Protein AF-A0A6B2VLW4-F1 (afdb_monomer_lite)

Foldseek 3Di:
DWAADPVRHTFDQDDQLLVQLVVVQLVVAPDFDALVRSQCRSQPPDAPPCNVVVVVVSVVVCCVRPNVVQWDDDVRGIHGPDDLCSRPVSVVVVVVVVVVVD

pLDDT: mean 93.68, std 4.36, range [71.06, 98.38]

Sequence (102 aa):
TQAIRPDGTAVPVGGARLRALLTVLALRTGRTVPVRVLVDEVWGTDPPADATGALQALVGRLRRALGADAVASAEGGYRLTAAADDIDLHRFERLTGEGLAA

Radius of gyration: 14.67 Å; chains: 1; bounding box: 40×30×38 Å

Structure (mmCIF, N/CA/C/O backbone):
data_AF-A0A6B2VLW4-F1
#
_entry.id   AF-A0A6B2VLW4-F1
#
loop_
_atom_site.group_PDB
_atom_site.id
_atom_site.type_symbol
_atom_site.label_atom_id
_atom_site.label_alt_id
_atom_site.label_comp_id
_atom_site.label_asym_id
_atom_site.label_entity_id
_atom_site.label_seq_id
_atom_site.pdbx_PDB_ins_code
_atom_site.Cartn_x
_atom_site.Cartn_y
_atom_site.Cartn_z
_atom_site.occupancy
_atom_site.B_iso_or_equiv
_atom_site.auth_seq_id
_atom_site.auth_comp_id
_atom_site.auth_asym_id
_atom_site.auth_atom_id
_atom_site.pdbx_PDB_model_num
ATOM 1 N N . THR A 1 1 ? -4.865 9.043 -0.893 1.00 84.44 1 THR A N 1
ATOM 2 C CA . THR A 1 1 ? -4.280 8.110 0.090 1.00 84.44 1 THR A CA 1
ATOM 3 C C . THR A 1 1 ? -3.086 8.739 0.752 1.00 84.44 1 THR A C 1
ATOM 5 O O . THR A 1 1 ? -2.127 9.098 0.069 1.00 84.44 1 THR A O 1
ATOM 8 N N . GLN A 1 2 ? -3.192 8.931 2.060 1.00 89.44 2 GLN A N 1
ATOM 9 C CA . GLN A 1 2 ? -2.153 9.453 2.942 1.00 89.44 2 GLN A CA 1
ATOM 10 C C . GLN A 1 2 ? -1.904 8.418 4.046 1.00 89.44 2 GLN A C 1
ATOM 12 O O . GLN A 1 2 ? -2.714 7.514 4.226 1.00 89.44 2 GLN A O 1
ATOM 17 N N . ALA A 1 3 ? -0.782 8.533 4.749 1.00 91.81 3 ALA A N 1
ATOM 18 C CA . ALA A 1 3 ? -0.488 7.739 5.935 1.00 91.81 3 ALA A CA 1
ATOM 19 C C . ALA A 1 3 ? -0.029 8.679 7.048 1.00 91.81 3 ALA A C 1
ATOM 21 O O . ALA A 1 3 ? 0.636 9.683 6.780 1.00 91.81 3 ALA A O 1
ATOM 22 N N . ILE A 1 4 ? -0.402 8.359 8.280 1.00 93.62 4 ILE A N 1
ATOM 23 C CA . ILE A 1 4 ? -0.131 9.168 9.466 1.00 93.62 4 ILE A CA 1
ATOM 24 C C . ILE A 1 4 ? 0.475 8.232 10.513 1.00 93.62 4 ILE A C 1
ATOM 26 O O . ILE A 1 4 ? 0.042 7.089 10.648 1.00 93.62 4 ILE A O 1
ATOM 30 N N . ARG A 1 5 ? 1.517 8.684 11.211 1.00 90.94 5 ARG A N 1
ATOM 31 C CA . ARG A 1 5 ? 2.107 7.948 12.336 1.00 90.94 5 ARG A CA 1
ATOM 32 C C . ARG A 1 5 ? 1.196 8.026 13.569 1.00 90.94 5 ARG A C 1
ATOM 34 O O . ARG A 1 5 ? 0.362 8.926 13.645 1.00 90.94 5 ARG A O 1
ATOM 41 N N . PRO A 1 6 ? 1.392 7.160 14.580 1.00 88.56 6 PRO A N 1
ATOM 42 C CA . PRO A 1 6 ? 0.628 7.233 15.829 1.00 88.56 6 PRO A CA 1
ATOM 43 C C . PRO A 1 6 ? 0.705 8.591 16.548 1.00 88.56 6 PRO A C 1
ATOM 45 O O . PRO A 1 6 ? -0.223 8.964 17.254 1.00 88.56 6 PRO A O 1
ATOM 48 N N . ASP A 1 7 ? 1.786 9.349 16.344 1.00 92.00 7 ASP A N 1
ATOM 49 C CA . ASP A 1 7 ? 1.974 10.703 16.886 1.00 92.00 7 ASP A CA 1
ATOM 50 C C . ASP A 1 7 ? 1.261 11.809 16.077 1.00 92.00 7 ASP A C 1
ATOM 52 O O . ASP A 1 7 ? 1.421 12.994 16.365 1.00 92.00 7 ASP A O 1
ATOM 56 N N . GLY A 1 8 ? 0.489 11.444 15.049 1.00 92.25 8 GLY A N 1
ATOM 57 C CA . GLY A 1 8 ? -0.220 12.380 14.179 1.00 92.25 8 GLY A CA 1
ATOM 58 C C . GLY A 1 8 ? 0.636 12.980 13.061 1.00 92.25 8 GLY A C 1
ATOM 59 O O . GLY A 1 8 ? 0.121 13.737 12.236 1.00 92.25 8 GLY A O 1
ATOM 60 N N . THR A 1 9 ? 1.928 12.649 12.971 1.00 93.62 9 THR A N 1
ATOM 61 C CA . THR A 1 9 ? 2.787 13.174 11.904 1.00 93.62 9 THR A CA 1
ATOM 62 C C . THR A 1 9 ? 2.494 12.500 10.567 1.00 93.62 9 THR A C 1
ATOM 64 O O . THR A 1 9 ? 2.403 11.275 10.457 1.00 93.62 9 THR A O 1
ATOM 67 N N . ALA A 1 10 ? 2.393 13.297 9.503 1.00 93.12 10 ALA A N 1
ATOM 68 C CA . ALA A 1 10 ? 2.220 12.759 8.161 1.00 93.12 10 ALA A CA 1
ATOM 69 C C . ALA A 1 10 ? 3.453 11.943 7.728 1.00 93.12 10 ALA A C 1
ATOM 71 O O . ALA A 1 10 ? 4.606 12.348 7.921 1.00 93.12 10 ALA A O 1
ATOM 72 N N . VAL A 1 11 ? 3.209 10.802 7.085 1.00 93.69 11 VAL A N 1
ATOM 73 C CA . VAL A 1 11 ? 4.238 10.021 6.399 1.00 93.69 11 VAL A CA 1
ATOM 74 C C . VAL A 1 11 ? 4.208 10.362 4.909 1.00 93.69 11 VAL A C 1
ATOM 76 O O . VAL A 1 11 ? 3.190 10.138 4.245 1.00 93.69 11 VAL A O 1
ATOM 79 N N . PRO A 1 12 ? 5.313 10.864 4.332 1.00 89.75 12 PRO A N 1
ATOM 80 C CA . PRO A 1 12 ? 5.380 1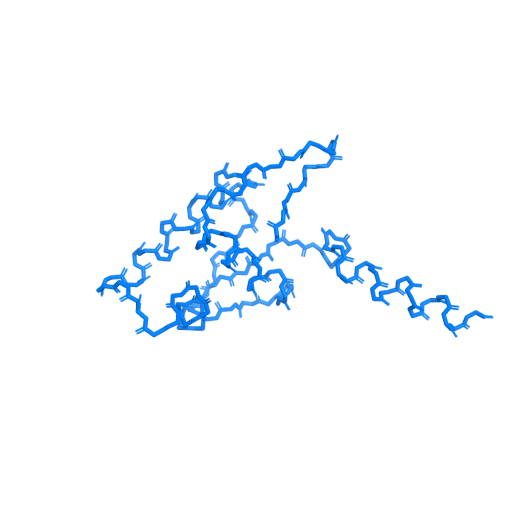1.121 2.900 1.00 89.75 12 PRO A CA 1
ATOM 81 C C . PRO A 1 12 ? 5.295 9.821 2.086 1.00 89.75 12 PRO A C 1
ATOM 83 O O . PRO A 1 12 ? 6.265 9.074 1.964 1.00 89.75 12 PRO A O 1
ATOM 86 N N . VAL A 1 13 ? 4.142 9.568 1.465 1.00 90.94 13 VAL A N 1
ATOM 87 C CA . VAL A 1 13 ? 3.967 8.494 0.473 1.00 90.94 13 VAL A CA 1
ATOM 88 C C . VAL A 1 13 ? 4.141 9.096 -0.925 1.00 90.94 13 VAL A C 1
ATOM 90 O O . VAL A 1 13 ? 3.197 9.563 -1.573 1.00 90.94 13 VAL A O 1
ATOM 93 N N . GLY A 1 14 ? 5.403 9.161 -1.356 1.00 87.19 14 GLY A N 1
ATOM 94 C CA . GLY A 1 14 ? 5.817 9.829 -2.589 1.00 87.19 14 GLY A CA 1
ATOM 95 C C . GLY A 1 14 ? 5.458 9.063 -3.868 1.00 87.19 14 GLY A C 1
ATOM 96 O O . GLY A 1 14 ? 5.793 7.891 -4.020 1.00 87.19 14 GLY A O 1
ATOM 97 N N . GLY A 1 15 ? 4.848 9.764 -4.827 1.00 93.44 15 GLY A N 1
ATOM 98 C CA . GLY A 1 15 ? 4.558 9.261 -6.176 1.00 93.44 15 GLY A CA 1
ATOM 99 C C . GLY A 1 15 ? 3.199 8.569 -6.328 1.00 93.44 15 GLY A C 1
ATOM 100 O O . GLY A 1 15 ? 2.680 7.945 -5.404 1.00 93.44 15 GLY A O 1
ATOM 101 N N . ALA A 1 16 ? 2.617 8.673 -7.528 1.00 94.31 16 ALA A N 1
ATOM 102 C CA . ALA A 1 16 ? 1.287 8.137 -7.827 1.00 94.31 16 ALA A CA 1
ATOM 103 C C . ALA A 1 16 ? 1.208 6.613 -7.632 1.00 94.31 16 ALA A C 1
ATOM 105 O O . ALA A 1 16 ? 0.307 6.136 -6.952 1.00 94.31 16 ALA A O 1
ATOM 106 N N . ARG A 1 17 ? 2.201 5.863 -8.128 1.00 96.38 17 ARG A N 1
ATOM 107 C CA . ARG A 1 17 ? 2.244 4.391 -8.029 1.00 96.38 17 ARG A CA 1
ATOM 108 C C . ARG A 1 17 ? 2.377 3.882 -6.592 1.00 96.38 17 ARG A C 1
ATOM 110 O O . ARG A 1 17 ? 1.761 2.887 -6.235 1.00 96.38 17 ARG A O 1
ATOM 117 N N . LEU A 1 18 ? 3.144 4.578 -5.748 1.00 96.62 18 LEU A N 1
ATOM 118 C CA . LEU A 1 18 ? 3.292 4.200 -4.340 1.00 96.62 18 LEU A CA 1
ATOM 119 C C . LEU A 1 18 ? 1.981 4.411 -3.572 1.00 96.62 18 LEU A C 1
ATOM 121 O O . LEU A 1 18 ? 1.582 3.560 -2.780 1.00 96.62 18 LEU A O 1
ATOM 125 N N . ARG A 1 19 ? 1.283 5.522 -3.852 1.00 96.56 19 ARG A N 1
ATOM 126 C CA . ARG A 1 19 ? -0.054 5.779 -3.305 1.00 96.56 19 ARG A CA 1
ATOM 127 C C . ARG A 1 19 ? -1.083 4.781 -3.827 1.00 96.56 19 ARG A C 1
ATOM 129 O O . ARG A 1 19 ? -1.886 4.313 -3.030 1.00 96.56 19 ARG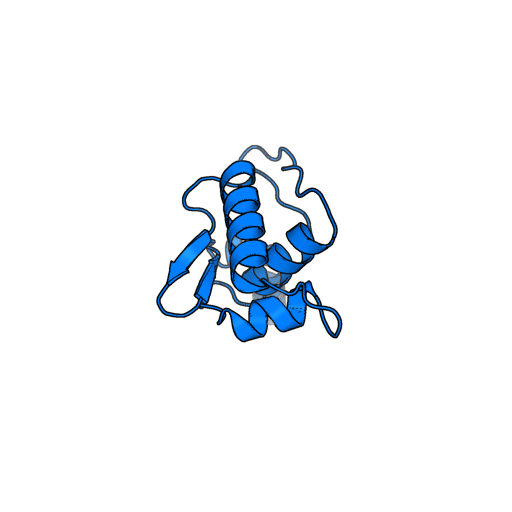 A O 1
ATOM 136 N N . ALA A 1 20 ? -1.053 4.438 -5.115 1.00 97.06 20 ALA A N 1
ATOM 137 C CA . ALA A 1 20 ? -1.933 3.424 -5.694 1.00 97.06 20 ALA A CA 1
ATOM 138 C C . ALA A 1 20 ? -1.751 2.076 -4.986 1.00 97.06 20 ALA A C 1
ATOM 140 O O . ALA A 1 20 ? -2.718 1.538 -4.456 1.00 97.06 20 ALA A O 1
ATOM 141 N N . LEU A 1 21 ? -0.505 1.606 -4.843 1.00 97.62 21 LEU A N 1
ATOM 142 C CA . LEU A 1 21 ? -0.199 0.368 -4.123 1.00 97.62 21 LEU A CA 1
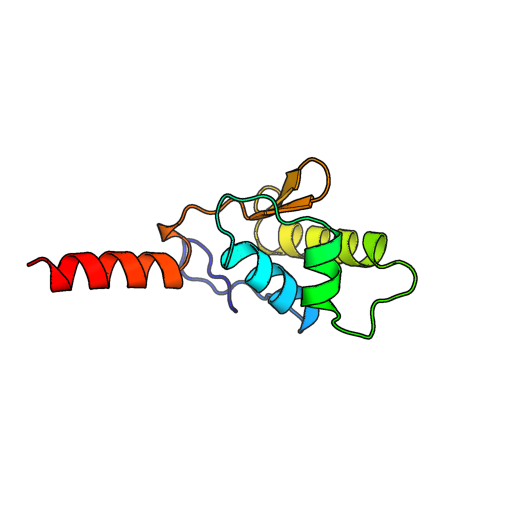ATOM 143 C C . LEU A 1 21 ? -0.751 0.382 -2.690 1.00 97.62 21 LEU A C 1
ATOM 145 O O . LEU A 1 21 ? -1.434 -0.555 -2.285 1.00 97.62 21 LEU A O 1
ATOM 149 N N . LEU A 1 22 ? -0.492 1.456 -1.936 1.00 96.81 22 LEU A N 1
ATOM 150 C CA . LEU A 1 22 ? -1.014 1.589 -0.575 1.00 96.81 22 LEU A CA 1
ATOM 151 C C . LEU A 1 22 ? -2.549 1.548 -0.547 1.00 96.81 22 LEU A C 1
ATOM 153 O O . LEU A 1 22 ? -3.124 0.896 0.313 1.00 96.81 22 LEU A O 1
ATOM 157 N N . THR A 1 23 ? -3.203 2.201 -1.509 1.00 96.25 23 THR A N 1
ATOM 158 C CA . THR A 1 23 ? -4.671 2.235 -1.620 1.00 96.25 23 THR A CA 1
ATOM 159 C C . THR A 1 23 ? -5.238 0.840 -1.837 1.00 96.25 23 THR A C 1
ATOM 161 O O . THR A 1 23 ? -6.128 0.414 -1.114 1.00 96.25 23 THR A O 1
ATOM 164 N N . VAL A 1 24 ? -4.696 0.104 -2.807 1.00 97.12 24 VAL A N 1
ATOM 165 C CA . VAL A 1 24 ? -5.168 -1.236 -3.183 1.00 97.12 24 VAL A CA 1
ATOM 166 C C . VAL A 1 24 ? -5.054 -2.216 -2.016 1.00 97.12 24 VAL A C 1
ATOM 168 O O . VAL A 1 24 ? -5.952 -3.038 -1.823 1.00 97.12 24 VAL A O 1
ATOM 171 N N . LEU A 1 25 ? -3.972 -2.109 -1.236 1.00 96.75 25 LEU A N 1
ATOM 172 C CA . LEU A 1 25 ? -3.756 -2.908 -0.032 1.00 96.75 25 LEU A CA 1
ATOM 173 C C . LEU A 1 25 ? -4.681 -2.480 1.122 1.00 96.75 25 LEU A C 1
ATOM 175 O O . LEU A 1 25 ? -5.254 -3.345 1.777 1.00 96.75 25 LEU A O 1
ATOM 179 N N . ALA A 1 26 ? -4.860 -1.174 1.350 1.00 95.00 26 ALA A N 1
ATOM 180 C CA . ALA A 1 26 ? -5.733 -0.640 2.401 1.00 95.00 26 ALA A CA 1
ATOM 181 C C . ALA A 1 26 ? -7.223 -0.918 2.140 1.00 95.00 26 ALA A C 1
ATOM 183 O O . ALA A 1 26 ? -7.975 -1.158 3.068 1.00 95.00 26 ALA A O 1
ATOM 184 N N . LEU A 1 27 ? -7.661 -0.968 0.881 1.00 93.94 27 LEU A N 1
ATOM 185 C CA . LEU A 1 27 ? -9.030 -1.380 0.538 1.00 93.94 27 LEU A CA 1
ATOM 186 C C . LEU A 1 27 ? -9.279 -2.883 0.760 1.00 93.94 27 LEU A C 1
ATOM 188 O O . LEU A 1 27 ? -10.414 -3.348 0.688 1.00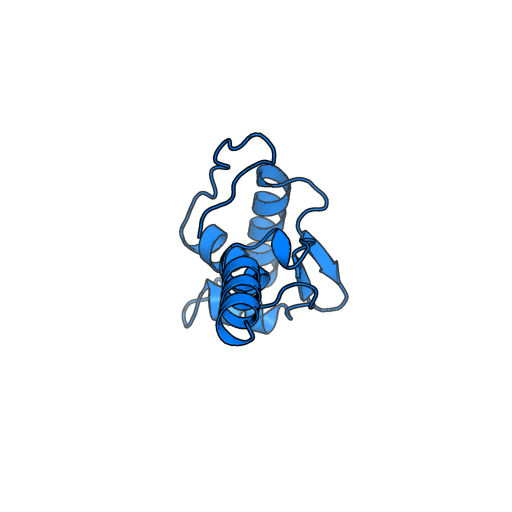 93.94 27 LEU A O 1
ATOM 192 N N . ARG A 1 28 ? -8.219 -3.668 0.983 1.00 93.38 28 ARG A N 1
ATOM 193 C CA . ARG A 1 28 ? -8.264 -5.126 1.164 1.00 93.38 28 ARG A CA 1
ATOM 194 C C . ARG A 1 28 ? -7.609 -5.518 2.492 1.00 93.38 28 ARG A C 1
ATOM 196 O O . ARG A 1 28 ? -6.853 -6.487 2.559 1.00 93.38 28 ARG A O 1
ATOM 203 N N . THR A 1 29 ? -7.904 -4.753 3.543 1.00 85.25 29 THR A N 1
ATOM 204 C CA . THR A 1 29 ? -7.339 -4.902 4.891 1.00 85.25 29 THR A CA 1
ATOM 205 C C . THR A 1 29 ? -7.356 -6.345 5.381 1.00 85.25 29 THR A C 1
ATOM 207 O O . THR A 1 29 ? -8.356 -7.055 5.258 1.00 85.25 29 THR A O 1
ATOM 210 N N . GLY A 1 30 ? -6.222 -6.795 5.922 1.00 84.38 30 GLY A N 1
ATOM 211 C CA . GLY A 1 30 ? -6.058 -8.144 6.465 1.00 84.38 30 GLY A CA 1
ATOM 212 C C . GLY A 1 30 ? -6.010 -9.270 5.424 1.00 84.38 30 GLY A C 1
ATOM 213 O O . GLY A 1 30 ? -5.847 -10.427 5.807 1.00 84.38 30 GLY A O 1
ATOM 214 N N . ARG A 1 31 ? -6.115 -8.977 4.118 1.00 92.81 31 ARG A N 1
ATOM 215 C CA . ARG A 1 31 ? -6.105 -9.987 3.046 1.00 92.81 31 ARG A CA 1
ATOM 216 C C . ARG A 1 31 ? -4.868 -9.859 2.163 1.00 92.81 31 ARG A C 1
ATOM 218 O O . ARG A 1 31 ? -4.397 -8.764 1.867 1.00 92.81 31 ARG A O 1
ATOM 225 N N . THR A 1 32 ? -4.359 -11.000 1.705 1.00 97.62 32 THR A N 1
ATOM 226 C CA . THR A 1 32 ? -3.309 -11.038 0.682 1.00 97.62 32 THR A CA 1
ATOM 227 C C . THR A 1 32 ? -3.891 -10.647 -0.669 1.00 97.62 32 THR A C 1
ATOM 229 O O . THR A 1 32 ? -4.830 -11.276 -1.154 1.00 97.62 32 THR A O 1
ATOM 232 N N . VAL A 1 33 ? -3.304 -9.629 -1.294 1.00 98.25 33 VAL A N 1
ATOM 233 C CA . VAL A 1 33 ? -3.615 -9.218 -2.661 1.00 98.25 33 VAL A CA 1
ATOM 234 C C . VAL A 1 33 ? -2.595 -9.859 -3.610 1.00 98.25 33 VAL A C 1
ATOM 236 O O . VAL A 1 33 ? -1.390 -9.662 -3.418 1.00 98.25 33 VAL A O 1
ATOM 239 N N . PRO A 1 34 ? -3.037 -10.628 -4.622 1.00 98.12 34 PRO A N 1
ATOM 240 C CA . PRO A 1 34 ? -2.130 -11.277 -5.563 1.00 98.12 34 PRO A CA 1
ATOM 241 C C . PRO A 1 34 ? -1.293 -10.278 -6.366 1.00 98.12 34 PRO A C 1
ATOM 243 O O . PRO A 1 34 ? -1.798 -9.225 -6.758 1.00 98.12 34 PRO A O 1
ATOM 246 N N . VAL A 1 35 ? -0.053 -10.649 -6.705 1.00 97.94 35 VAL A N 1
ATOM 247 C CA . VAL A 1 35 ? 0.864 -9.822 -7.518 1.00 97.94 35 VAL A CA 1
ATOM 248 C C . VAL A 1 35 ? 0.207 -9.336 -8.807 1.00 97.94 35 VAL A C 1
ATOM 250 O O . VAL A 1 35 ? 0.293 -8.152 -9.104 1.00 97.94 35 VAL A O 1
ATOM 253 N N . ARG A 1 36 ? -0.494 -10.214 -9.539 1.00 96.44 36 ARG A N 1
ATOM 254 C CA . ARG A 1 36 ? -1.177 -9.837 -10.790 1.00 96.44 36 ARG A CA 1
ATOM 255 C C . ARG A 1 36 ? -2.173 -8.688 -10.591 1.00 96.44 36 ARG A C 1
ATOM 25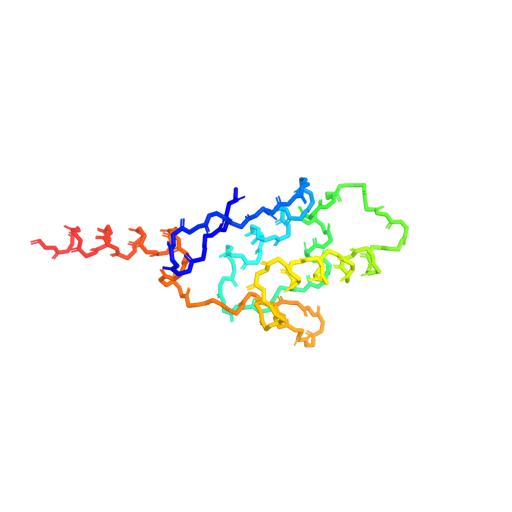7 O O . ARG A 1 36 ? -2.131 -7.714 -11.320 1.00 96.44 36 ARG A O 1
ATOM 264 N N . VAL A 1 37 ? -2.983 -8.760 -9.531 1.00 97.75 37 VAL A N 1
ATOM 265 C CA . VAL A 1 37 ? -3.984 -7.733 -9.210 1.00 97.75 37 VAL A CA 1
ATOM 266 C C . VAL A 1 37 ? -3.289 -6.437 -8.813 1.00 97.75 37 VAL A C 1
ATOM 268 O O . VAL A 1 37 ? -3.690 -5.365 -9.240 1.00 97.75 37 VAL A O 1
ATOM 271 N N . LEU A 1 38 ? -2.216 -6.525 -8.023 1.00 98.12 38 LEU A N 1
ATOM 272 C CA . LEU A 1 38 ? -1.429 -5.351 -7.649 1.00 98.12 38 LEU A CA 1
ATOM 273 C C . LEU A 1 38 ? -0.784 -4.684 -8.865 1.00 98.12 38 LEU A C 1
ATOM 275 O O . LEU A 1 38 ? -0.708 -3.462 -8.904 1.00 98.12 38 LEU A O 1
ATOM 279 N N . VAL A 1 39 ? -0.326 -5.461 -9.847 1.00 97.94 39 VAL A N 1
ATOM 280 C CA . VAL A 1 39 ? 0.223 -4.916 -11.090 1.00 97.94 39 VAL A CA 1
ATOM 281 C C . VAL A 1 39 ? -0.869 -4.202 -11.888 1.00 97.94 39 VAL A C 1
ATOM 283 O O . VAL A 1 39 ? -0.705 -3.028 -12.222 1.00 97.94 39 VAL A O 1
ATOM 286 N N . ASP A 1 40 ? -1.998 -4.868 -12.115 1.00 97.38 40 ASP A N 1
ATOM 287 C CA . ASP A 1 40 ? -3.116 -4.312 -12.883 1.00 97.38 40 ASP A CA 1
ATOM 288 C C . ASP A 1 40 ? -3.640 -3.010 -12.254 1.00 97.38 40 ASP A C 1
ATOM 290 O O . ASP A 1 40 ? -3.860 -2.020 -12.942 1.00 97.38 40 ASP A O 1
ATOM 294 N N . GLU A 1 41 ? -3.773 -2.958 -10.930 1.00 97.56 41 GLU A N 1
ATOM 295 C CA . GLU A 1 41 ? -4.308 -1.784 -10.229 1.00 97.56 41 GLU A CA 1
ATOM 296 C C . GLU A 1 41 ? -3.301 -0.620 -10.140 1.00 97.56 41 GLU A C 1
ATOM 298 O O . GLU A 1 41 ? -3.689 0.546 -10.075 1.00 97.56 41 GLU A O 1
ATOM 303 N N . VAL A 1 42 ? -1.993 -0.906 -10.114 1.00 97.44 42 VAL A N 1
ATOM 304 C CA . VAL A 1 42 ? -0.949 0.131 -9.983 1.00 97.44 42 VAL A CA 1
ATOM 305 C C . VAL A 1 42 ? -0.554 0.730 -11.333 1.00 97.44 42 VAL A C 1
ATOM 307 O O . VAL A 1 42 ? -0.196 1.912 -11.387 1.00 97.44 42 VAL A O 1
ATOM 310 N N . TRP A 1 43 ? -0.583 -0.062 -12.406 1.00 97.06 43 TRP A N 1
ATOM 311 C CA . TRP A 1 43 ? -0.126 0.354 -13.737 1.00 97.06 43 TRP A CA 1
ATOM 312 C C . TRP A 1 43 ? -1.219 0.364 -14.808 1.00 97.06 43 TRP A C 1
ATOM 314 O O . TRP A 1 43 ? -1.024 0.995 -15.848 1.00 97.06 43 TRP A O 1
ATOM 324 N N . GLY A 1 44 ? -2.366 -0.274 -14.574 1.00 94.69 44 GLY A N 1
ATOM 325 C CA . GLY A 1 44 ? -3.425 -0.383 -15.569 1.00 94.69 44 GLY A CA 1
ATOM 326 C C . GLY A 1 44 ? -2.925 -1.086 -16.828 1.00 94.69 44 GLY A C 1
ATOM 327 O O . GLY A 1 44 ? -2.368 -2.178 -16.775 1.00 94.69 44 GLY A O 1
ATOM 328 N N . THR A 1 45 ? -3.107 -0.434 -17.973 1.00 92.69 45 THR A N 1
ATOM 329 C CA . THR A 1 45 ? -2.779 -0.988 -19.294 1.00 92.69 45 THR A CA 1
ATOM 330 C C . THR A 1 45 ? -1.308 -0.859 -19.690 1.00 92.69 45 THR A C 1
ATOM 332 O O . THR A 1 45 ? -0.937 -1.375 -20.738 1.00 92.69 45 THR A O 1
ATOM 335 N N . ASP A 1 46 ? -0.479 -0.167 -18.901 1.00 94.25 46 ASP A N 1
ATOM 336 C CA . ASP A 1 46 ? 0.933 0.104 -19.224 1.00 94.25 46 ASP A CA 1
ATOM 337 C C . ASP A 1 46 ? 1.886 -0.348 -18.094 1.00 94.25 46 ASP A C 1
ATOM 339 O O . ASP A 1 46 ? 2.512 0.475 -17.405 1.00 94.25 46 ASP A O 1
ATOM 343 N N . PRO A 1 47 ? 1.967 -1.666 -17.817 1.00 95.00 47 PRO A N 1
ATOM 344 C CA . PRO A 1 47 ? 2.921 -2.203 -16.860 1.00 95.00 47 PRO A CA 1
ATOM 345 C C . PRO A 1 47 ? 4.353 -2.168 -17.421 1.00 95.00 47 PRO A C 1
ATOM 347 O O . PRO A 1 47 ? 4.570 -2.351 -18.619 1.00 95.00 47 PRO A O 1
ATOM 350 N N . PRO A 1 48 ? 5.373 -1.984 -16.564 1.00 95.56 48 PRO A N 1
ATOM 351 C CA . PRO A 1 48 ? 6.760 -2.086 -16.990 1.00 95.56 48 PRO A CA 1
ATOM 352 C C . PRO A 1 48 ? 7.088 -3.533 -17.378 1.00 95.56 48 PRO A C 1
ATOM 354 O O . PRO A 1 48 ? 6.483 -4.472 -16.863 1.00 95.56 48 PRO A O 1
ATOM 357 N N . ALA A 1 49 ? 8.104 -3.708 -18.227 1.00 96.00 49 ALA A N 1
ATOM 358 C CA . ALA A 1 49 ? 8.540 -5.027 -18.696 1.00 96.00 49 ALA A CA 1
ATOM 359 C C . ALA A 1 49 ? 8.847 -6.004 -17.543 1.00 96.00 49 ALA A C 1
ATOM 361 O O . ALA A 1 49 ? 8.494 -7.177 -17.618 1.00 96.00 49 ALA A O 1
ATOM 362 N N . ASP A 1 50 ? 9.447 -5.504 -16.457 1.00 97.50 50 ASP A N 1
ATOM 363 C CA . ASP A 1 50 ? 9.602 -6.232 -15.194 1.00 97.50 50 ASP A CA 1
ATOM 364 C C . ASP A 1 50 ? 8.633 -5.690 -14.128 1.00 97.50 50 ASP A C 1
ATOM 366 O O . ASP A 1 50 ? 8.996 -4.934 -13.220 1.00 97.50 50 ASP A O 1
ATOM 370 N N . ALA A 1 51 ? 7.358 -6.053 -14.263 1.00 96.69 51 ALA A N 1
ATOM 371 C CA . ALA A 1 51 ? 6.306 -5.651 -13.332 1.00 9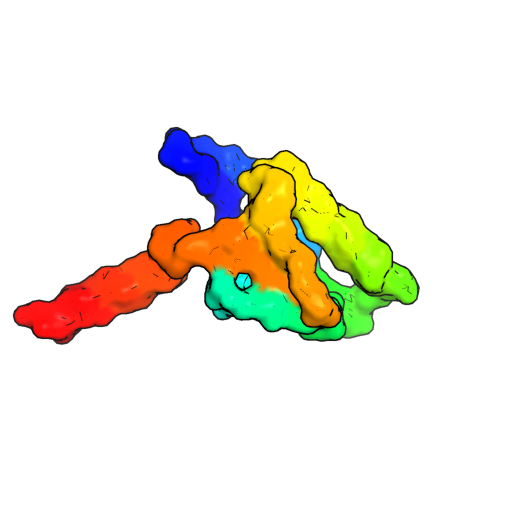6.69 51 ALA A CA 1
ATOM 372 C C . ALA A 1 51 ? 6.521 -6.202 -11.915 1.00 96.69 51 ALA A C 1
ATOM 374 O O . ALA A 1 51 ? 6.243 -5.511 -10.933 1.00 96.69 51 ALA A O 1
ATOM 375 N N . THR A 1 52 ? 7.052 -7.420 -11.787 1.00 95.75 52 THR A N 1
ATOM 376 C CA . THR A 1 52 ? 7.316 -8.032 -10.481 1.00 95.75 52 THR A CA 1
ATOM 377 C C . THR A 1 52 ? 8.434 -7.303 -9.741 1.00 95.75 52 THR A C 1
ATOM 379 O O . THR A 1 52 ? 8.234 -6.926 -8.583 1.00 95.75 52 THR A O 1
ATOM 382 N N . GLY A 1 53 ? 9.570 -7.034 -10.389 1.00 97.94 53 GLY A N 1
ATOM 383 C CA . GLY A 1 53 ? 10.660 -6.264 -9.789 1.00 97.94 53 GLY A CA 1
ATOM 384 C C . GLY A 1 53 ? 10.243 -4.830 -9.459 1.00 97.94 53 GLY A C 1
ATOM 385 O O . GLY A 1 53 ? 10.532 -4.321 -8.370 1.00 97.94 53 GLY A O 1
ATOM 386 N N . ALA A 1 54 ? 9.464 -4.190 -10.337 1.00 98.00 54 ALA A N 1
ATOM 387 C CA . ALA A 1 54 ? 8.908 -2.866 -10.071 1.00 98.00 54 ALA A CA 1
ATOM 388 C C . ALA A 1 54 ? 7.969 -2.858 -8.849 1.00 98.00 54 ALA A C 1
ATOM 390 O O . ALA A 1 54 ? 8.048 -1.949 -8.015 1.00 98.00 54 ALA A O 1
ATOM 391 N N . LEU A 1 55 ? 7.116 -3.877 -8.697 1.00 98.31 55 LEU A N 1
ATOM 392 C CA . LEU A 1 55 ? 6.234 -4.029 -7.537 1.00 98.31 55 LEU A CA 1
ATOM 393 C C . LEU A 1 55 ? 7.031 -4.258 -6.252 1.00 98.31 55 LEU A C 1
ATOM 395 O O . LEU A 1 55 ? 6.778 -3.586 -5.252 1.00 98.31 55 LEU A O 1
ATOM 399 N N . GLN A 1 56 ? 8.035 -5.135 -6.281 1.00 98.00 56 GLN A N 1
ATOM 400 C CA . GLN A 1 56 ? 8.933 -5.365 -5.146 1.00 98.00 56 GLN A CA 1
ATOM 401 C C . GLN A 1 56 ? 9.638 -4.072 -4.709 1.00 98.00 56 GLN A C 1
ATOM 403 O O . GLN A 1 56 ? 9.722 -3.782 -3.512 1.00 98.00 56 GLN A O 1
ATOM 408 N N . ALA A 1 57 ? 10.076 -3.245 -5.663 1.00 98.19 57 ALA A N 1
ATOM 409 C CA . ALA A 1 57 ? 10.678 -1.947 -5.373 1.00 98.19 57 ALA A CA 1
ATOM 410 C C . ALA A 1 57 ? 9.687 -0.968 -4.715 1.00 98.19 57 ALA A C 1
ATOM 412 O O . ALA A 1 57 ? 10.071 -0.232 -3.799 1.00 98.19 57 ALA A O 1
ATOM 413 N N . LEU A 1 58 ? 8.417 -0.953 -5.139 1.00 98.06 58 LEU A N 1
ATOM 414 C CA . LEU A 1 58 ? 7.369 -0.159 -4.485 1.00 98.06 58 LEU A CA 1
ATOM 415 C C . LEU A 1 58 ? 7.069 -0.669 -3.068 1.00 98.06 58 LEU A C 1
ATOM 417 O O . LEU A 1 58 ? 6.994 0.141 -2.145 1.00 98.06 58 LEU A O 1
ATOM 421 N N . VAL A 1 59 ? 6.985 -1.987 -2.862 1.00 98.06 59 VAL A N 1
ATOM 422 C CA . VAL A 1 59 ? 6.809 -2.591 -1.528 1.00 98.06 59 VAL A CA 1
ATOM 423 C C . VAL A 1 59 ? 7.970 -2.221 -0.604 1.00 98.06 59 VAL A C 1
ATOM 425 O O . VAL A 1 59 ? 7.748 -1.784 0.523 1.00 98.06 59 VAL A O 1
ATOM 428 N N . GLY A 1 60 ? 9.213 -2.308 -1.084 1.00 98.12 60 GLY A N 1
ATOM 429 C CA . GLY A 1 60 ? 10.389 -1.893 -0.316 1.00 98.12 60 GLY A CA 1
ATOM 430 C C . GLY A 1 60 ? 10.370 -0.406 0.056 1.00 98.12 60 GLY A C 1
ATOM 431 O O . GLY A 1 60 ? 10.797 -0.031 1.147 1.00 98.12 60 GLY A O 1
ATOM 432 N N . ARG A 1 61 ? 9.841 0.462 -0.816 1.00 97.25 61 ARG A N 1
ATOM 433 C CA . ARG A 1 61 ? 9.635 1.889 -0.505 1.00 97.25 61 ARG A CA 1
ATOM 434 C C . ARG A 1 61 ? 8.547 2.095 0.549 1.00 97.25 61 ARG A C 1
ATOM 436 O O . ARG A 1 61 ? 8.767 2.896 1.451 1.00 97.25 61 ARG A O 1
ATOM 443 N N . LEU A 1 62 ? 7.424 1.372 0.474 1.00 96.50 62 LEU A N 1
ATOM 444 C CA . LEU A 1 62 ? 6.377 1.434 1.504 1.00 96.50 62 LEU A CA 1
ATOM 445 C C . LEU A 1 62 ? 6.913 1.002 2.865 1.00 96.50 62 LEU A C 1
ATOM 447 O O . LEU A 1 62 ? 6.734 1.731 3.832 1.00 96.50 62 LEU A O 1
ATOM 451 N N . ARG A 1 63 ? 7.639 -0.119 2.930 1.00 97.12 63 ARG A N 1
ATOM 452 C CA . ARG A 1 63 ? 8.264 -0.601 4.171 1.00 97.12 63 ARG A CA 1
ATOM 453 C C . ARG A 1 63 ? 9.238 0.414 4.769 1.00 97.12 63 ARG A C 1
ATOM 455 O O . ARG A 1 63 ? 9.261 0.624 5.972 1.00 97.12 63 ARG A O 1
ATOM 462 N N . ARG A 1 64 ? 10.017 1.112 3.939 1.00 95.56 64 ARG A N 1
ATOM 463 C CA . ARG A 1 64 ? 10.892 2.191 4.431 1.00 95.56 64 ARG A CA 1
ATOM 464 C C . ARG A 1 64 ? 10.123 3.403 4.956 1.00 95.56 64 ARG A C 1
ATOM 466 O O . ARG A 1 64 ? 10.600 4.050 5.878 1.00 95.56 64 ARG A O 1
ATOM 473 N N . ALA A 1 65 ? 8.977 3.729 4.364 1.00 94.00 65 ALA A N 1
ATOM 474 C CA . ALA A 1 65 ? 8.177 4.879 4.775 1.00 94.00 65 ALA A CA 1
ATOM 475 C C . ALA A 1 65 ? 7.336 4.593 6.032 1.00 94.00 65 ALA A C 1
ATOM 477 O O . ALA A 1 65 ? 7.273 5.431 6.926 1.00 94.00 65 ALA A O 1
ATOM 478 N N . LEU A 1 66 ? 6.697 3.421 6.086 1.00 92.88 66 LEU A N 1
ATOM 479 C CA . LEU A 1 66 ? 5.684 3.055 7.082 1.00 92.88 66 LEU A CA 1
ATOM 480 C C . LEU A 1 66 ? 6.217 2.147 8.202 1.00 92.88 66 LEU A C 1
ATOM 482 O O . LEU A 1 66 ? 5.566 2.018 9.231 1.00 92.88 66 LEU A O 1
ATOM 486 N N . GLY A 1 67 ? 7.380 1.523 8.010 1.00 94.44 67 GLY A N 1
ATOM 487 C CA . GLY A 1 67 ? 7.935 0.506 8.904 1.00 94.44 67 GLY A CA 1
ATOM 488 C C . GLY A 1 67 ? 8.116 -0.835 8.190 1.00 94.44 67 GLY A C 1
ATOM 489 O O . GLY A 1 67 ? 7.337 -1.193 7.305 1.00 94.44 67 GLY A O 1
ATOM 490 N N . ALA A 1 68 ? 9.167 -1.573 8.560 1.00 94.00 68 ALA A N 1
ATOM 491 C CA . ALA A 1 68 ? 9.577 -2.798 7.867 1.00 94.00 68 ALA A CA 1
ATOM 492 C C . ALA A 1 68 ? 8.452 -3.841 7.776 1.00 94.00 68 ALA A C 1
ATOM 494 O O . ALA A 1 68 ? 8.293 -4.483 6.735 1.00 94.00 68 ALA A O 1
ATOM 495 N N . ASP A 1 69 ? 7.641 -3.934 8.828 1.00 94.62 69 ASP A N 1
ATOM 496 C CA . ASP A 1 69 ? 6.567 -4.915 8.938 1.00 94.62 69 ASP A CA 1
ATOM 497 C C . ASP A 1 69 ? 5.251 -4.458 8.307 1.00 94.62 69 ASP A C 1
ATOM 499 O O . ASP A 1 69 ? 4.407 -5.307 8.055 1.00 94.62 69 ASP A O 1
ATOM 503 N N . ALA A 1 70 ? 5.108 -3.170 7.953 1.00 93.81 70 ALA A N 1
ATOM 504 C CA . ALA A 1 70 ? 3.854 -2.555 7.491 1.00 93.81 70 ALA A CA 1
ATOM 505 C C . ALA A 1 70 ? 3.209 -3.263 6.285 1.00 93.81 70 ALA A C 1
ATOM 507 O O . ALA A 1 70 ? 2.000 -3.178 6.063 1.00 93.81 70 ALA A O 1
ATOM 508 N N . VAL A 1 71 ? 4.018 -3.950 5.476 1.00 96.94 71 VAL A N 1
ATOM 509 C CA . VAL A 1 71 ? 3.548 -4.786 4.372 1.00 96.94 71 VAL A CA 1
ATOM 510 C C . VAL A 1 71 ? 4.162 -6.166 4.526 1.00 96.94 71 VAL A C 1
ATOM 512 O O . VAL A 1 71 ? 5.375 -6.322 4.382 1.00 96.94 71 VAL A O 1
ATOM 515 N N . ALA A 1 72 ? 3.344 -7.191 4.734 1.00 97.38 72 ALA A N 1
ATOM 516 C CA . ALA A 1 72 ? 3.815 -8.567 4.788 1.00 97.38 72 ALA A CA 1
ATOM 517 C C . ALA A 1 72 ? 3.848 -9.186 3.384 1.00 97.38 72 ALA A C 1
ATOM 519 O O . ALA A 1 72 ? 2.925 -9.010 2.584 1.00 97.38 72 ALA A O 1
ATOM 520 N N . SER A 1 73 ? 4.920 -9.927 3.098 1.00 96.81 73 SER A N 1
ATOM 521 C CA . SER A 1 73 ? 4.959 -10.831 1.948 1.00 96.81 73 SER A CA 1
ATOM 522 C C . SER A 1 73 ? 4.159 -12.085 2.294 1.00 96.81 73 SER A C 1
ATOM 524 O O . SER A 1 73 ? 4.286 -12.620 3.395 1.00 96.81 73 SER A O 1
ATOM 526 N N . ALA A 1 74 ? 3.347 -12.555 1.361 1.00 93.75 74 ALA A N 1
ATOM 527 C CA . ALA A 1 74 ? 2.642 -13.822 1.461 1.00 93.75 74 ALA A CA 1
ATOM 528 C C . ALA A 1 74 ? 2.830 -14.600 0.158 1.00 93.75 74 ALA A C 1
ATOM 530 O O . ALA A 1 74 ? 3.312 -14.055 -0.839 1.00 93.75 74 ALA A O 1
ATOM 531 N N . GLU A 1 75 ? 2.459 -15.875 0.161 1.00 92.69 75 GLU A N 1
ATOM 532 C CA . GLU A 1 75 ? 2.499 -16.679 -1.055 1.00 92.69 75 GLU A CA 1
ATOM 533 C C . GLU A 1 75 ? 1.694 -15.991 -2.172 1.00 92.69 75 GLU A C 1
ATOM 535 O O . GLU A 1 75 ? 0.518 -15.661 -2.009 1.00 92.69 75 GLU A O 1
ATOM 540 N N . GLY A 1 76 ? 2.368 -15.687 -3.284 1.00 93.62 76 GLY A N 1
ATOM 541 C CA . GLY A 1 76 ? 1.766 -15.058 -4.460 1.00 93.62 76 GLY A CA 1
ATOM 542 C C . GLY A 1 76 ? 1.351 -13.586 -4.320 1.00 93.62 76 GLY A C 1
ATOM 543 O O . GLY A 1 76 ? 0.728 -13.062 -5.249 1.00 93.62 76 GLY A O 1
ATOM 544 N N . GLY A 1 77 ? 1.667 -12.888 -3.220 1.00 97.62 77 GLY A N 1
ATOM 545 C CA . GLY A 1 77 ? 1.157 -11.530 -3.015 1.00 97.62 77 GLY A CA 1
ATOM 546 C C . GLY A 1 77 ? 1.676 -10.766 -1.801 1.00 97.62 77 GLY A C 1
ATOM 547 O O . GLY A 1 77 ? 2.648 -11.140 -1.143 1.00 97.62 77 GLY A O 1
ATOM 548 N N . TYR A 1 78 ? 0.987 -9.665 -1.507 1.00 98.38 78 TYR A N 1
ATOM 549 C CA . TYR A 1 78 ? 1.296 -8.773 -0.391 1.00 98.38 78 TYR A CA 1
ATOM 550 C C . TYR A 1 78 ? 0.030 -8.409 0.380 1.00 98.38 78 TYR A C 1
ATOM 552 O O . TYR A 1 78 ? -1.053 -8.336 -0.198 1.00 98.38 78 TYR A O 1
ATOM 560 N N . ARG A 1 79 ? 0.166 -8.151 1.682 1.00 97.25 79 ARG A N 1
ATOM 561 C CA . ARG A 1 79 ? -0.918 -7.632 2.530 1.00 97.25 79 ARG A CA 1
ATOM 562 C C . ARG A 1 79 ? -0.432 -6.450 3.357 1.00 97.25 79 ARG A C 1
ATOM 564 O O . ARG A 1 79 ? 0.716 -6.455 3.801 1.00 97.25 79 ARG A O 1
ATOM 571 N N . LEU A 1 80 ? -1.306 -5.477 3.601 1.00 96.31 80 LEU A N 1
ATOM 572 C CA . LEU A 1 80 ? -1.055 -4.446 4.608 1.00 96.31 80 LEU A CA 1
ATOM 573 C C . LEU A 1 80 ? -1.230 -5.055 6.004 1.00 96.31 80 LEU A C 1
ATOM 575 O O . LEU A 1 80 ? -2.215 -5.754 6.252 1.00 96.31 80 LEU A O 1
ATOM 579 N N . THR A 1 81 ? -0.288 -4.803 6.907 1.00 94.88 81 THR A N 1
ATOM 580 C CA . THR A 1 81 ? -0.395 -5.194 8.319 1.00 94.88 81 THR A CA 1
ATOM 581 C C . THR A 1 81 ? -0.946 -4.016 9.119 1.00 94.88 81 THR A C 1
ATOM 583 O O . THR A 1 81 ? -0.215 -3.305 9.803 1.00 94.88 81 THR A O 1
ATOM 586 N N . ALA A 1 82 ? -2.240 -3.782 8.971 1.00 90.88 82 ALA A N 1
ATOM 587 C CA . ALA A 1 82 ? -2.977 -2.761 9.700 1.00 90.88 82 ALA A CA 1
ATOM 588 C C . ALA A 1 82 ? -4.248 -3.399 10.264 1.00 90.88 82 ALA A C 1
ATOM 590 O O . ALA A 1 82 ? -4.842 -4.267 9.610 1.00 90.88 82 ALA A O 1
ATOM 591 N N . ALA A 1 83 ? -4.653 -2.997 11.466 1.00 89.44 83 ALA A N 1
ATOM 592 C CA . ALA A 1 83 ? -5.992 -3.294 11.950 1.00 89.44 83 ALA A CA 1
ATOM 593 C C . ALA A 1 83 ? -7.017 -2.504 11.124 1.00 89.44 83 ALA A C 1
ATOM 595 O O . ALA A 1 83 ? -6.697 -1.482 10.519 1.00 89.44 83 ALA A O 1
ATOM 596 N N . ALA A 1 84 ? -8.269 -2.962 11.103 1.00 85.88 84 ALA A N 1
ATOM 597 C CA . ALA A 1 84 ? -9.330 -2.236 10.407 1.00 85.88 84 ALA A CA 1
ATOM 598 C C . ALA A 1 84 ? -9.468 -0.796 10.933 1.00 85.88 84 ALA A C 1
ATOM 600 O O . ALA A 1 84 ? -9.556 0.131 10.139 1.00 85.88 84 ALA A O 1
ATOM 601 N N . ASP A 1 85 ? -9.385 -0.593 12.251 1.00 87.62 85 ASP A N 1
ATOM 602 C CA . ASP A 1 85 ? -9.489 0.738 12.863 1.00 87.62 85 ASP A CA 1
ATOM 603 C C . ASP A 1 85 ? -8.278 1.659 12.594 1.00 87.62 85 ASP A C 1
ATOM 605 O O . ASP A 1 85 ? -8.389 2.867 12.808 1.00 87.62 85 ASP A O 1
ATOM 609 N N . ASP A 1 86 ? -7.158 1.135 12.078 1.00 89.88 86 ASP A N 1
ATOM 610 C CA . ASP A 1 86 ? -6.022 1.956 11.623 1.00 89.88 86 ASP A CA 1
ATOM 611 C C . ASP A 1 86 ? -6.308 2.633 10.267 1.00 89.88 86 ASP A C 1
ATOM 613 O O . ASP A 1 86 ? -5.538 3.480 9.808 1.00 89.88 86 ASP A O 1
ATOM 617 N N . ILE A 1 87 ? -7.406 2.253 9.604 1.00 91.00 87 ILE A N 1
ATOM 618 C CA . ILE A 1 87 ? -7.831 2.770 8.304 1.00 91.00 87 ILE A CA 1
ATOM 619 C C . ILE A 1 87 ? -9.125 3.560 8.496 1.00 91.00 87 ILE A C 1
ATOM 621 O O . ILE A 1 87 ? -10.147 3.040 8.947 1.00 91.00 87 ILE A O 1
ATOM 625 N N . ASP A 1 88 ? -9.076 4.836 8.120 1.00 89.12 88 ASP A N 1
ATOM 626 C CA . ASP A 1 88 ? -10.167 5.800 8.281 1.00 89.12 88 ASP A CA 1
ATOM 627 C C . ASP A 1 88 ? -11.493 5.327 7.673 1.00 89.12 88 ASP A C 1
ATOM 629 O O . ASP A 1 88 ? -12.534 5.477 8.310 1.00 89.12 88 ASP A O 1
ATOM 633 N N . LEU A 1 89 ? -11.450 4.700 6.495 1.00 87.44 89 LEU A N 1
ATOM 634 C CA . LEU A 1 89 ? -12.613 4.132 5.818 1.00 87.44 89 LEU A CA 1
ATOM 635 C C . LEU A 1 89 ? -13.368 3.136 6.709 1.00 87.44 89 LEU A C 1
ATOM 637 O O . LEU A 1 89 ? -14.562 3.301 6.941 1.00 87.44 89 LEU A O 1
ATOM 641 N N . HIS A 1 90 ? -12.674 2.135 7.252 1.00 88.38 90 HIS A N 1
ATOM 642 C CA . HIS A 1 90 ? -13.311 1.098 8.067 1.00 88.38 90 HIS A CA 1
ATOM 643 C C . HIS A 1 90 ? -13.754 1.628 9.430 1.00 88.38 90 HIS A C 1
ATOM 645 O O . HIS A 1 90 ? -14.809 1.242 9.937 1.00 88.38 90 HIS A O 1
ATOM 651 N N . ARG A 1 91 ? -12.988 2.564 10.005 1.00 88.19 91 ARG A N 1
ATOM 652 C CA . ARG A 1 91 ? -13.392 3.264 11.227 1.00 88.19 91 ARG A CA 1
ATOM 653 C C . ARG A 1 91 ? -14.682 4.061 11.008 1.00 88.19 91 ARG A C 1
ATOM 655 O O . ARG A 1 91 ? -15.567 4.031 11.859 1.00 88.19 91 ARG A O 1
ATOM 662 N N . PHE A 1 92 ? -14.800 4.756 9.878 1.00 88.25 92 PHE A N 1
ATOM 663 C CA . PHE A 1 92 ? -15.995 5.515 9.514 1.00 88.25 92 PHE A CA 1
ATOM 664 C C . PHE A 1 92 ? -17.208 4.605 9.288 1.00 88.25 92 PHE A C 1
ATOM 666 O O . PHE A 1 92 ? -18.280 4.879 9.829 1.00 88.25 92 PHE A O 1
ATOM 673 N N . GLU A 1 93 ? -17.041 3.509 8.540 1.00 89.94 93 GLU A N 1
ATOM 674 C CA . GLU A 1 93 ? -18.095 2.514 8.293 1.00 89.94 93 GLU A CA 1
ATOM 675 C C . GLU A 1 93 ? -18.646 1.946 9.608 1.00 89.94 93 GLU A C 1
ATOM 677 O O . GLU A 1 93 ? -19.862 1.916 9.809 1.00 89.94 93 GLU A O 1
ATOM 682 N N . ARG A 1 94 ? -17.758 1.569 10.540 1.00 90.62 94 ARG A N 1
ATOM 683 C CA . ARG A 1 94 ? -18.145 1.053 11.858 1.00 90.62 94 ARG A CA 1
ATOM 684 C C . ARG A 1 94 ? -18.910 2.089 12.685 1.00 90.62 94 ARG A C 1
ATOM 686 O O . ARG A 1 94 ? -20.003 1.792 13.156 1.00 90.62 94 ARG A O 1
ATOM 693 N N . LEU A 1 95 ? -18.368 3.302 12.832 1.00 91.75 95 LEU A N 1
ATOM 694 C CA . LEU A 1 95 ? -18.999 4.370 13.624 1.00 91.75 95 LEU A CA 1
ATOM 695 C C . LEU A 1 95 ? -20.359 4.796 13.052 1.00 91.75 95 LEU A C 1
ATOM 697 O O . LEU A 1 95 ? -21.283 5.093 13.806 1.00 91.75 95 LEU A O 1
ATOM 701 N N . THR A 1 96 ? -20.500 4.803 11.726 1.00 93.94 96 THR A N 1
ATOM 702 C CA . THR A 1 96 ? -21.780 5.102 11.068 1.00 93.94 96 THR A CA 1
ATOM 703 C C . THR A 1 96 ? -22.800 3.994 11.329 1.00 93.94 96 THR A C 1
ATOM 705 O O . THR A 1 96 ? -23.954 4.288 11.629 1.00 93.94 96 THR A O 1
ATOM 708 N N . GLY A 1 97 ? -22.382 2.725 11.268 1.00 90.81 97 GLY A N 1
ATOM 709 C CA . GLY A 1 97 ? -23.236 1.589 11.619 1.00 90.81 97 GLY A CA 1
ATOM 710 C C . GLY A 1 97 ? -23.709 1.627 13.075 1.00 90.81 97 GLY A C 1
ATOM 711 O O . GLY A 1 97 ? -24.889 1.414 13.334 1.00 90.81 97 GLY A O 1
ATOM 712 N N . GLU A 1 98 ? -22.815 1.959 14.011 1.00 91.38 98 GLU A N 1
ATOM 713 C CA . GLU A 1 98 ? -23.147 2.142 15.432 1.00 91.38 98 GLU A CA 1
ATOM 714 C C . GLU A 1 98 ? -24.158 3.279 15.638 1.00 91.38 98 GLU A C 1
ATOM 716 O O . GLU A 1 98 ? -25.148 3.099 16.342 1.00 91.38 98 GLU A O 1
ATOM 721 N N . GLY A 1 99 ? -23.952 4.427 14.984 1.00 88.50 99 GLY A N 1
ATOM 722 C CA . GLY A 1 99 ? -24.855 5.575 15.083 1.00 88.50 99 GLY A CA 1
ATOM 723 C C . GLY A 1 99 ? -26.235 5.354 14.454 1.00 88.50 99 GLY A C 1
ATOM 724 O O . GLY A 1 99 ? -27.199 5.959 14.906 1.00 88.50 99 GLY A O 1
ATOM 725 N N . LEU A 1 100 ? -26.348 4.494 13.435 1.00 91.06 100 LEU A N 1
ATOM 726 C CA . LEU A 1 100 ? -27.632 4.121 12.822 1.00 91.06 100 LEU A CA 1
ATOM 727 C C . LEU A 1 100 ? -28.414 3.075 13.631 1.00 91.06 100 LEU A C 1
ATOM 729 O O . LEU A 1 100 ? -29.615 2.922 13.416 1.00 91.06 100 LEU A O 1
ATOM 733 N N . ALA A 1 101 ? -27.740 2.323 14.502 1.00 84.56 101 ALA A N 1
ATOM 734 C CA . ALA A 1 101 ? -28.349 1.285 15.333 1.00 84.56 101 ALA A CA 1
ATOM 735 C C . ALA A 1 101 ? -28.805 1.789 16.718 1.00 84.56 101 ALA A C 1
ATOM 737 O O . ALA A 1 101 ? -29.421 1.019 17.459 1.00 84.56 101 ALA A O 1
ATOM 738 N N . ALA A 1 102 ? -28.476 3.037 17.065 1.00 71.06 102 ALA A N 1
ATOM 739 C CA . ALA A 1 102 ? -28.863 3.719 18.301 1.00 71.06 102 ALA A CA 1
ATOM 740 C C . ALA A 1 102 ? -30.191 4.475 18.141 1.00 71.06 102 ALA A C 1
ATOM 742 O O . ALA A 1 102 ? -30.961 4.495 19.128 1.00 71.06 102 ALA A O 1
#

Secondary structure (DSSP, 8-state):
--EE-TTSPEE---SHHHHHHHHHHHTTTTSPEEHHHHHHHHHTT---TTHHHHHHHHHHHHHHHH-TTSEEEETTEEEE---GGGSHHHHHHHHHHHHH--